Protein AF-A0A1C6P2M8-F1 (afdb_monomer_lite)

pLDDT: mean 95.29, std 4.91, range [61.88, 98.81]

Foldseek 3Di:
DECAQNEQAQPEQDQPECAQYECALHECDQYEDDNYEQAQYEQHNYEDHLYEHHQYEHHQYENALYEQANYECHNYEQELYECHLYEDENYANAYEYEPNHALANYEYAYDAWYWYQDPVGTDTDADVRVQVVNVVRHYHYDYDD

Sequence (145 aa):
MRFFGAELYRSDMQGADLSGADLTSASLVRVNLDDAVLIGAVLDDADLVKASLYGVDAGGPRCRGTRFRGASLLGVDFRGADLTDTVVVENSFKVRVDSRTVVKGLTGSVFAPVEVVTGEGVRVIAGQELARWIAERGGSVRVPS

Secondary structure (DSSP, 8-state):
-B-TT-B-TT-B-TT-B-TT-B-TT-B-TT-B-TT-B-TT-B-TT-B-TT-B-TT-B-SS-B-TT-B-TT-EEEEEE-TT-B-TT-EE-SSEEEEEEETT-B-TT-EEE--S-EEEEETTEEEEE-HHHHHHHHHHTT-EEE---

Radius of gyration: 13.87 Å; chains: 1; bounding box: 39×24×34 Å

Structure (mmCIF, N/CA/C/O backbone):
data_AF-A0A1C6P2M8-F1
#
_entry.id   AF-A0A1C6P2M8-F1
#
loop_
_atom_site.group_PDB
_atom_site.id
_atom_site.type_symbol
_atom_site.label_atom_id
_atom_site.label_alt_id
_atom_site.label_comp_id
_atom_site.label_asym_id
_atom_site.label_entity_id
_atom_site.label_seq_id
_atom_site.pdbx_PDB_ins_code
_atom_site.Cartn_x
_atom_site.Cartn_y
_atom_site.Cartn_z
_atom_site.occupancy
_atom_site.B_iso_or_equiv
_atom_site.auth_seq_id
_atom_site.auth_comp_id
_atom_site.auth_asym_id
_atom_site.auth_atom_id
_atom_site.pdbx_PDB_model_num
ATOM 1 N N . MET A 1 1 ? 1.289 -8.729 -16.773 1.00 84.81 1 MET A N 1
ATOM 2 C CA . MET A 1 1 ? 2.703 -8.400 -17.106 1.00 84.81 1 MET A CA 1
ATOM 3 C C . MET A 1 1 ? 3.609 -8.888 -15.977 1.00 84.81 1 MET A C 1
ATOM 5 O O . MET A 1 1 ? 3.100 -9.048 -14.876 1.00 84.81 1 MET A O 1
ATOM 9 N N . ARG A 1 2 ? 4.900 -9.164 -16.216 1.00 89.19 2 ARG A N 1
ATOM 10 C CA . ARG A 1 2 ? 5.828 -9.638 -15.169 1.00 89.19 2 ARG A CA 1
ATOM 11 C C . ARG A 1 2 ? 7.001 -8.670 -15.015 1.00 89.19 2 ARG A C 1
ATOM 13 O O . ARG A 1 2 ? 7.811 -8.543 -15.924 1.00 89.19 2 ARG A O 1
ATOM 20 N N . PHE A 1 3 ? 7.071 -8.042 -13.851 1.00 87.44 3 PHE A N 1
ATOM 21 C CA . PHE A 1 3 ? 8.094 -7.107 -13.381 1.00 87.44 3 PHE A CA 1
ATOM 22 C C . PHE A 1 3 ? 8.731 -7.602 -12.070 1.00 87.44 3 PHE A C 1
ATOM 24 O O . PHE A 1 3 ? 9.251 -6.812 -11.288 1.00 87.44 3 PHE A O 1
ATOM 31 N N . PHE A 1 4 ? 8.674 -8.912 -11.817 1.00 88.44 4 PHE A N 1
ATOM 32 C CA . PHE A 1 4 ? 9.294 -9.552 -10.660 1.00 88.44 4 PHE A CA 1
ATOM 33 C C . PHE A 1 4 ? 10.752 -9.100 -10.493 1.00 88.44 4 PHE A C 1
ATOM 35 O O . PHE A 1 4 ? 11.559 -9.283 -11.410 1.00 88.44 4 PHE A O 1
ATOM 42 N N . GLY A 1 5 ? 11.077 -8.514 -9.338 1.00 86.75 5 GLY A N 1
ATOM 43 C CA . GLY A 1 5 ? 12.416 -8.005 -9.031 1.00 86.75 5 GLY A CA 1
ATOM 44 C C . GLY A 1 5 ? 12.919 -6.903 -9.972 1.00 86.75 5 GLY A C 1
ATOM 45 O O . GLY A 1 5 ? 14.126 -6.693 -10.065 1.00 86.75 5 GLY A O 1
ATOM 46 N N . ALA A 1 6 ? 12.034 -6.237 -10.719 1.00 90.62 6 ALA A N 1
ATOM 47 C CA . ALA A 1 6 ? 12.435 -5.189 -11.648 1.00 90.62 6 ALA A CA 1
ATOM 48 C C . ALA A 1 6 ? 12.930 -3.942 -10.903 1.00 90.62 6 ALA A C 1
ATOM 50 O O . ALA A 1 6 ? 12.338 -3.515 -9.912 1.00 90.62 6 ALA A O 1
ATOM 51 N N . GLU A 1 7 ? 13.977 -3.318 -11.437 1.00 92.44 7 GLU A N 1
ATOM 52 C CA . GLU A 1 7 ? 14.472 -2.013 -10.999 1.00 92.44 7 GLU A CA 1
ATOM 53 C C . GLU A 1 7 ? 13.866 -0.925 -11.887 1.00 92.44 7 GLU A C 1
ATOM 55 O O . GLU A 1 7 ? 14.316 -0.699 -13.010 1.00 92.44 7 GLU A O 1
ATOM 60 N N . LEU A 1 8 ? 12.821 -0.261 -11.392 1.00 92.44 8 LEU A N 1
ATOM 61 C CA . LEU A 1 8 ? 12.055 0.748 -12.130 1.00 92.44 8 LEU A CA 1
ATOM 62 C C . LEU A 1 8 ? 12.295 2.162 -11.590 1.00 92.44 8 LEU A C 1
ATOM 64 O O . LEU A 1 8 ? 11.515 3.066 -11.870 1.00 92.44 8 LEU A O 1
ATOM 68 N N . TYR A 1 9 ? 13.374 2.382 -10.836 1.00 93.31 9 TYR A N 1
ATOM 69 C CA . TYR A 1 9 ? 13.700 3.655 -10.188 1.00 93.31 9 TYR A CA 1
ATOM 70 C C . TYR A 1 9 ? 13.437 4.891 -11.070 1.00 93.31 9 TYR A C 1
ATOM 72 O O . TYR A 1 9 ? 14.022 5.032 -12.144 1.00 93.31 9 TYR A O 1
ATOM 80 N N . ARG A 1 10 ? 12.598 5.820 -10.578 1.00 92.88 10 ARG A N 1
ATOM 81 C CA . ARG A 1 10 ? 12.192 7.066 -11.272 1.00 92.88 10 ARG A CA 1
ATOM 82 C C . ARG A 1 10 ? 11.533 6.887 -12.646 1.00 92.88 10 ARG A C 1
ATOM 84 O O . ARG A 1 10 ? 11.483 7.846 -13.415 1.00 92.88 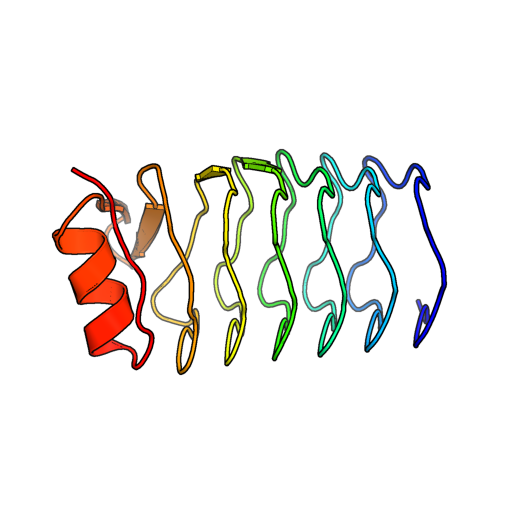10 ARG A O 1
ATOM 91 N N . SER A 1 11 ? 11.037 5.698 -12.962 1.00 96.00 11 SER A N 1
ATOM 92 C CA . SER A 1 11 ? 10.273 5.496 -14.191 1.00 96.00 11 SER A CA 1
ATOM 93 C C . SER A 1 11 ? 8.955 6.260 -14.137 1.00 96.00 11 SER A C 1
ATOM 95 O O . SER A 1 11 ? 8.382 6.468 -13.062 1.00 96.00 11 SER A O 1
ATOM 97 N N . ASP A 1 12 ? 8.478 6.651 -15.312 1.00 97.12 12 ASP A N 1
ATOM 98 C CA . ASP A 1 12 ? 7.146 7.203 -15.486 1.00 97.12 12 ASP A CA 1
ATOM 99 C C . ASP A 1 12 ? 6.210 6.100 -15.984 1.00 97.12 12 ASP A C 1
ATOM 101 O O . ASP A 1 12 ? 6.412 5.535 -17.059 1.00 97.12 12 ASP A O 1
ATOM 105 N N . MET A 1 13 ? 5.236 5.749 -15.152 1.00 97.06 13 MET A N 1
ATOM 106 C CA . MET A 1 13 ? 4.198 4.757 -15.423 1.00 97.06 13 MET A CA 1
ATOM 107 C C . MET A 1 13 ? 2.810 5.372 -15.202 1.00 97.06 13 MET A C 1
ATOM 109 O O . MET A 1 13 ? 1.859 4.657 -14.879 1.00 97.06 13 MET A O 1
ATOM 113 N N . GLN A 1 14 ? 2.695 6.696 -15.365 1.00 98.19 14 GLN A N 1
ATOM 114 C CA . GLN A 1 14 ? 1.426 7.402 -15.249 1.00 98.19 14 GLN A CA 1
ATOM 115 C C . GLN A 1 14 ? 0.375 6.795 -16.186 1.00 98.19 14 GLN A C 1
ATOM 117 O O . GLN A 1 14 ? 0.632 6.584 -17.373 1.00 98.19 14 GLN A O 1
ATOM 122 N N . GLY A 1 15 ? -0.812 6.509 -15.652 1.00 98.12 15 GLY A N 1
ATOM 123 C CA . GLY A 1 15 ? -1.931 5.951 -16.411 1.00 98.12 15 GLY A CA 1
ATOM 124 C C . GLY A 1 15 ? -1.702 4.534 -16.948 1.00 98.12 15 GLY A C 1
ATOM 125 O O . GLY A 1 15 ? -2.485 4.065 -17.774 1.00 98.12 15 GLY A O 1
ATOM 126 N N . ALA A 1 16 ? -0.632 3.847 -16.533 1.00 97.94 16 ALA A N 1
ATOM 127 C CA . ALA A 1 16 ? -0.346 2.501 -17.011 1.00 97.94 16 ALA A CA 1
ATOM 128 C C . ALA A 1 16 ? -1.397 1.500 -16.508 1.00 97.94 16 ALA A C 1
ATOM 130 O O . ALA A 1 16 ? -1.733 1.469 -15.323 1.00 97.94 16 ALA A O 1
ATOM 131 N N . ASP A 1 17 ? -1.862 0.625 -17.401 1.00 98.12 17 ASP A N 1
ATOM 132 C CA . ASP A 1 17 ? -2.638 -0.550 -17.008 1.00 98.12 17 ASP A CA 1
ATOM 133 C C . ASP A 1 17 ? -1.686 -1.677 -16.590 1.00 98.12 17 ASP A C 1
ATOM 135 O O . ASP A 1 17 ? -1.019 -2.315 -17.411 1.00 98.12 17 ASP A O 1
ATOM 139 N N . LEU A 1 18 ? -1.613 -1.896 -15.282 1.00 97.75 18 LEU A N 1
ATOM 140 C CA . LEU A 1 18 ? -0.827 -2.930 -14.622 1.00 97.75 18 LEU A CA 1
ATOM 141 C C . LEU A 1 18 ? -1.749 -3.967 -13.960 1.00 97.75 18 LEU A C 1
ATOM 143 O O . LEU A 1 18 ? -1.340 -4.658 -13.022 1.00 97.75 18 LEU A O 1
ATOM 147 N N . SER A 1 19 ? -2.983 -4.112 -14.453 1.00 98.25 19 SER A N 1
ATOM 148 C CA . SER A 1 19 ? -3.942 -5.090 -13.941 1.00 98.25 19 SER A CA 1
ATOM 149 C C . SER A 1 19 ? -3.359 -6.506 -13.982 1.00 98.25 19 SER A C 1
ATOM 151 O O . SER A 1 19 ? -2.842 -6.973 -15.004 1.00 98.25 19 SER A O 1
ATOM 153 N N . GLY A 1 20 ? -3.402 -7.198 -12.843 1.00 97.94 20 GLY A N 1
ATOM 154 C CA . GLY A 1 20 ? -2.830 -8.536 -12.678 1.00 97.94 20 GLY A CA 1
ATOM 155 C C . GLY A 1 20 ? -1.314 -8.617 -12.898 1.00 97.94 20 GLY A C 1
ATOM 156 O O . GLY A 1 20 ? -0.794 -9.708 -13.146 1.00 97.94 20 GLY A O 1
ATOM 157 N N . ALA A 1 21 ? -0.588 -7.494 -12.879 1.00 98.06 21 ALA A N 1
ATOM 158 C CA . ALA A 1 21 ? 0.861 -7.514 -12.997 1.00 98.06 21 ALA A CA 1
ATOM 159 C C . ALA A 1 21 ? 1.514 -8.141 -11.758 1.00 98.06 21 ALA A C 1
ATOM 161 O O . ALA A 1 21 ? 1.101 -7.899 -10.627 1.00 98.06 21 ALA A O 1
ATOM 162 N N . ASP A 1 22 ? 2.563 -8.922 -11.991 1.00 98.31 22 ASP A N 1
ATOM 163 C CA . ASP A 1 22 ? 3.457 -9.413 -10.946 1.00 98.31 22 ASP A CA 1
ATOM 164 C C . ASP A 1 22 ? 4.609 -8.414 -10.782 1.00 98.31 22 ASP A C 1
ATOM 166 O O . ASP A 1 22 ? 5.496 -8.339 -11.634 1.00 98.31 22 ASP A O 1
ATOM 170 N N . LEU A 1 23 ? 4.546 -7.624 -9.715 1.00 98.06 23 LEU A N 1
ATOM 171 C CA . LEU A 1 23 ? 5.528 -6.646 -9.242 1.00 98.06 23 LEU A CA 1
ATOM 172 C C . LEU A 1 23 ? 6.201 -7.140 -7.947 1.00 98.06 23 LEU A C 1
ATOM 174 O O . LEU A 1 23 ? 6.739 -6.332 -7.187 1.00 98.06 23 LEU A O 1
ATOM 178 N N . THR A 1 24 ? 6.161 -8.446 -7.660 1.00 98.50 24 THR A N 1
ATOM 179 C CA . THR A 1 24 ? 6.754 -8.991 -6.438 1.00 98.50 24 THR A CA 1
ATOM 180 C C . THR A 1 24 ? 8.237 -8.631 -6.359 1.00 98.50 24 THR A C 1
ATOM 182 O O . THR A 1 24 ? 8.992 -8.797 -7.321 1.00 98.50 24 THR A O 1
ATOM 185 N N . SER A 1 25 ? 8.644 -8.110 -5.201 1.00 98.25 25 SER A N 1
ATOM 186 C CA . SER A 1 25 ? 9.998 -7.633 -4.905 1.00 98.25 25 SER A CA 1
ATOM 187 C C . SER A 1 25 ? 10.529 -6.556 -5.863 1.00 98.25 25 SER A C 1
ATOM 189 O O . SER A 1 25 ? 11.737 -6.335 -5.917 1.00 98.25 25 SER A O 1
ATOM 191 N N . ALA A 1 26 ? 9.666 -5.887 -6.636 1.00 98.06 26 ALA A N 1
ATOM 192 C CA . ALA A 1 26 ? 10.087 -4.817 -7.530 1.00 98.06 26 ALA A CA 1
ATOM 193 C C . ALA A 1 26 ? 10.511 -3.565 -6.747 1.00 98.06 26 ALA A C 1
ATOM 195 O O . ALA A 1 26 ? 9.899 -3.177 -5.748 1.00 98.06 26 ALA A O 1
ATOM 196 N N . SER A 1 27 ? 11.538 -2.893 -7.254 1.00 97.94 27 SER A N 1
ATOM 197 C CA . SER A 1 27 ? 11.984 -1.584 -6.795 1.00 97.94 27 SER A CA 1
ATOM 198 C C . SER A 1 27 ? 11.268 -0.511 -7.615 1.00 97.94 27 SER A C 1
ATOM 200 O O . SER A 1 27 ? 11.594 -0.239 -8.772 1.00 97.94 27 SER A O 1
ATOM 202 N N . LEU A 1 28 ? 10.251 0.092 -7.002 1.00 97.44 28 LEU A N 1
ATOM 203 C CA . LEU A 1 28 ? 9.401 1.160 -7.541 1.00 97.44 28 LEU A CA 1
ATOM 204 C C . LEU A 1 28 ? 9.725 2.508 -6.872 1.00 97.44 28 LEU A C 1
ATOM 206 O O . LEU A 1 28 ? 8.892 3.413 -6.769 1.00 97.44 28 LEU A O 1
ATOM 210 N N . VAL A 1 29 ? 10.960 2.655 -6.395 1.00 98.06 29 VAL A N 1
ATOM 211 C CA . VAL A 1 29 ? 11.402 3.836 -5.659 1.00 98.06 29 VAL A CA 1
ATOM 212 C C . VAL A 1 29 ? 11.311 5.074 -6.556 1.00 98.06 29 VAL A C 1
ATOM 214 O O . VAL A 1 29 ? 11.927 5.141 -7.623 1.00 98.06 29 VAL A O 1
ATOM 217 N N . ARG A 1 30 ? 10.578 6.093 -6.090 1.00 97.81 30 ARG A N 1
ATOM 218 C CA . ARG A 1 30 ? 10.319 7.352 -6.816 1.00 97.81 30 ARG A CA 1
ATOM 219 C C . ARG A 1 30 ? 9.645 7.183 -8.185 1.00 97.81 30 ARG A C 1
ATOM 221 O O . ARG A 1 30 ? 9.792 8.067 -9.024 1.00 97.81 30 ARG A O 1
ATOM 228 N N . VAL A 1 31 ? 8.948 6.075 -8.424 1.00 98.25 31 VAL A N 1
ATOM 229 C CA . VAL A 1 31 ? 8.158 5.887 -9.649 1.00 98.25 31 VAL A CA 1
ATOM 230 C C . VAL A 1 31 ? 6.928 6.791 -9.626 1.00 98.25 31 VAL A C 1
ATOM 232 O O . VAL A 1 31 ? 6.337 7.020 -8.567 1.00 98.25 31 VAL A O 1
ATOM 235 N N . ASN A 1 32 ? 6.549 7.296 -10.797 1.00 98.44 32 ASN A N 1
ATOM 236 C CA . ASN A 1 32 ? 5.250 7.918 -11.005 1.00 98.44 32 ASN A CA 1
ATOM 237 C C . ASN A 1 32 ? 4.230 6.849 -11.429 1.00 98.44 32 ASN A C 1
ATOM 239 O O . ASN A 1 32 ? 4.342 6.310 -12.526 1.00 98.44 32 ASN A O 1
ATOM 243 N N . LEU A 1 33 ? 3.277 6.524 -10.556 1.00 98.25 33 LEU A N 1
ATOM 244 C CA . LEU A 1 33 ? 2.140 5.632 -10.821 1.00 98.25 33 LEU A CA 1
ATOM 245 C C . LEU A 1 33 ? 0.816 6.406 -10.821 1.00 98.25 33 LEU A C 1
ATOM 247 O O . LEU A 1 33 ? -0.234 5.788 -10.678 1.00 98.25 33 LEU A O 1
ATOM 251 N N . ASP A 1 34 ? 0.835 7.735 -10.930 1.00 98.50 34 ASP A N 1
ATOM 252 C CA . ASP A 1 34 ? -0.396 8.524 -10.906 1.00 98.50 34 ASP A CA 1
ATOM 253 C C . ASP A 1 34 ? -1.388 8.011 -11.967 1.00 98.50 34 ASP A C 1
ATOM 255 O O . ASP A 1 34 ? -1.008 7.671 -13.086 1.00 98.50 34 ASP A O 1
ATOM 259 N N . ASP A 1 35 ? -2.658 7.894 -11.589 1.00 98.25 35 ASP A N 1
ATOM 260 C CA . ASP A 1 35 ? -3.767 7.392 -12.408 1.00 98.25 35 ASP A CA 1
ATOM 261 C C . ASP A 1 35 ? -3.580 5.965 -12.978 1.00 98.25 35 ASP A C 1
ATOM 263 O O . ASP A 1 35 ? -4.322 5.547 -13.868 1.00 98.25 35 ASP A O 1
ATOM 267 N N . ALA A 1 36 ? -2.601 5.192 -12.492 1.00 98.31 36 ALA A N 1
ATOM 268 C CA . ALA A 1 36 ? -2.389 3.810 -12.921 1.00 98.31 36 ALA A CA 1
ATOM 269 C C . ALA A 1 36 ? -3.501 2.864 -12.429 1.00 98.31 36 ALA A C 1
ATOM 271 O O . ALA A 1 36 ? -4.177 3.113 -11.426 1.00 98.31 36 ALA A O 1
ATOM 272 N N . VAL A 1 37 ? -3.638 1.721 -13.106 1.00 98.44 37 VAL A N 1
ATOM 273 C CA . VAL A 1 37 ? -4.567 0.646 -12.730 1.00 98.44 37 VAL A CA 1
ATOM 274 C C . VAL A 1 37 ? -3.773 -0.547 -12.200 1.00 98.44 37 VAL A C 1
ATOM 276 O O . VAL A 1 37 ? -2.985 -1.148 -12.923 1.00 98.44 37 VAL A O 1
ATOM 279 N N . LEU A 1 38 ? -3.986 -0.905 -10.934 1.00 98.12 38 LEU A N 1
ATOM 280 C CA . LEU A 1 38 ? -3.326 -2.010 -10.220 1.00 98.12 38 LEU A CA 1
ATOM 281 C C . LEU A 1 38 ? -4.318 -3.101 -9.785 1.00 98.12 38 LEU A C 1
ATOM 283 O O . LEU A 1 38 ? -4.058 -3.848 -8.837 1.00 98.12 38 LEU A O 1
ATOM 287 N N . ILE A 1 39 ? -5.467 -3.211 -10.456 1.00 98.12 39 ILE A N 1
ATOM 288 C CA . ILE A 1 39 ? -6.507 -4.189 -10.117 1.00 98.12 39 ILE A CA 1
ATOM 289 C C . ILE A 1 39 ? -5.918 -5.606 -10.130 1.00 98.12 39 ILE A C 1
ATOM 291 O O . ILE A 1 39 ? -5.399 -6.079 -11.142 1.00 98.12 39 ILE A O 1
ATOM 295 N N . GLY A 1 40 ? -5.985 -6.293 -8.988 1.00 97.50 40 GLY A N 1
ATOM 296 C CA . GLY A 1 40 ? -5.451 -7.648 -8.820 1.00 97.50 40 GLY A CA 1
ATOM 297 C C . GLY A 1 40 ? -3.933 -7.796 -9.006 1.00 97.50 40 GLY A C 1
ATOM 298 O O . GLY A 1 40 ? -3.460 -8.925 -9.138 1.00 97.50 40 GLY A O 1
ATOM 299 N N . ALA A 1 41 ? -3.166 -6.701 -9.042 1.00 98.38 41 ALA A N 1
ATOM 300 C CA . ALA A 1 41 ? -1.709 -6.759 -9.122 1.00 98.38 41 ALA A CA 1
ATOM 301 C C . ALA A 1 41 ? -1.096 -7.363 -7.844 1.00 98.38 41 ALA A C 1
ATOM 303 O O . ALA A 1 41 ? -1.661 -7.270 -6.750 1.00 98.38 41 ALA A O 1
ATOM 304 N N . VAL A 1 42 ? 0.081 -7.971 -7.977 1.00 98.69 42 VAL A N 1
ATOM 305 C CA . VAL A 1 42 ? 0.851 -8.535 -6.862 1.00 98.69 42 VAL A CA 1
ATOM 306 C C . VAL A 1 42 ? 2.085 -7.671 -6.638 1.00 98.69 42 VAL A C 1
ATOM 308 O O . VAL A 1 42 ? 2.975 -7.644 -7.472 1.00 98.69 42 VAL A O 1
ATOM 311 N N . LEU A 1 43 ? 2.135 -6.969 -5.512 1.00 98.56 43 LEU A N 1
ATOM 312 C CA . LEU A 1 43 ? 3.209 -6.076 -5.073 1.00 98.56 43 LEU A CA 1
ATOM 313 C C . LEU A 1 43 ? 3.914 -6.599 -3.811 1.00 98.56 43 LEU A C 1
ATOM 315 O O . LEU A 1 43 ? 4.538 -5.822 -3.086 1.00 98.56 43 LEU A O 1
ATOM 319 N N . ASP A 1 44 ? 3.792 -7.896 -3.520 1.00 98.81 44 ASP A N 1
ATOM 320 C CA . ASP A 1 44 ? 4.410 -8.514 -2.343 1.00 98.81 44 ASP A CA 1
ATOM 321 C C . ASP A 1 44 ? 5.907 -8.170 -2.272 1.00 98.81 44 ASP A C 1
ATOM 323 O O . ASP A 1 44 ? 6.631 -8.294 -3.258 1.00 98.81 44 ASP A O 1
ATOM 327 N N . ASP A 1 45 ? 6.358 -7.685 -1.118 1.00 98.62 45 ASP A N 1
ATOM 328 C CA . ASP A 1 45 ? 7.722 -7.226 -0.833 1.00 98.62 45 ASP A CA 1
ATOM 329 C C . ASP A 1 45 ? 8.264 -6.108 -1.750 1.00 98.62 45 ASP A C 1
ATOM 331 O O . ASP A 1 45 ? 9.465 -5.827 -1.736 1.00 98.62 45 ASP A O 1
ATOM 335 N N . ALA A 1 46 ? 7.410 -5.438 -2.532 1.00 98.50 46 ALA A N 1
ATOM 336 C CA . ALA A 1 46 ? 7.818 -4.311 -3.366 1.00 98.50 46 ALA A CA 1
ATOM 337 C C . ALA A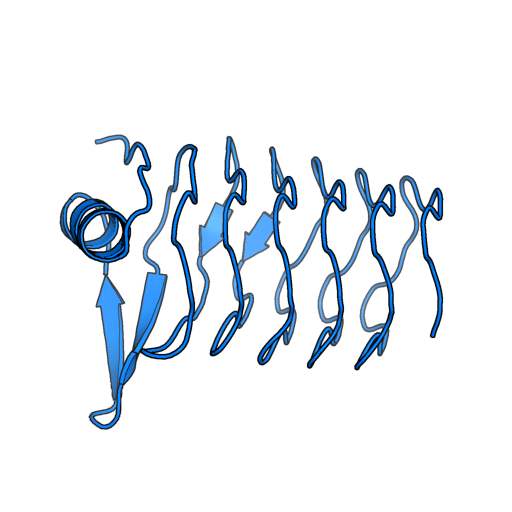 1 46 ? 8.206 -3.075 -2.532 1.00 98.50 46 ALA A C 1
ATOM 339 O O . ALA A 1 46 ? 7.693 -2.831 -1.430 1.00 98.50 46 ALA A O 1
ATOM 340 N N . ASP A 1 47 ? 9.092 -2.253 -3.090 1.00 98.38 47 ASP A N 1
ATOM 341 C CA . ASP A 1 47 ? 9.530 -0.998 -2.486 1.00 98.38 47 ASP A CA 1
ATOM 342 C C . ASP A 1 47 ? 8.998 0.209 -3.270 1.00 98.38 47 ASP A C 1
ATOM 344 O O . ASP A 1 47 ? 9.497 0.531 -4.345 1.00 98.38 47 ASP A O 1
ATOM 348 N N . LEU A 1 48 ? 8.000 0.899 -2.712 1.00 97.94 48 LEU A N 1
ATOM 349 C CA . LEU A 1 48 ? 7.405 2.125 -3.252 1.00 97.94 48 LEU A CA 1
ATOM 350 C C . LEU A 1 48 ? 7.876 3.377 -2.497 1.00 97.94 48 LEU A C 1
ATOM 352 O O . LEU A 1 48 ? 7.147 4.371 -2.405 1.00 97.94 48 LEU A O 1
ATOM 356 N N . VAL A 1 49 ? 9.088 3.370 -1.928 1.00 97.50 49 VAL A N 1
ATOM 357 C CA . VAL A 1 49 ? 9.638 4.552 -1.252 1.00 97.50 49 VAL A CA 1
ATOM 358 C C . VAL A 1 49 ? 9.560 5.778 -2.167 1.00 97.50 49 VAL A C 1
ATOM 360 O O . VAL A 1 49 ? 10.141 5.815 -3.254 1.00 97.50 49 VAL A O 1
ATOM 363 N N . LYS A 1 50 ? 8.879 6.826 -1.691 1.00 97.31 50 LYS A N 1
ATOM 364 C CA . LYS A 1 50 ? 8.693 8.107 -2.395 1.00 97.31 50 LYS A CA 1
ATOM 365 C C . LYS A 1 50 ? 8.030 7.997 -3.776 1.00 97.31 50 LYS A C 1
ATOM 367 O O . LYS A 1 50 ? 8.225 8.898 -4.590 1.00 97.31 50 LYS A O 1
ATOM 372 N N . ALA A 1 51 ? 7.292 6.924 -4.054 1.00 97.88 51 ALA A N 1
ATOM 373 C CA . ALA A 1 51 ? 6.483 6.817 -5.265 1.00 97.88 51 ALA A CA 1
ATOM 374 C C . ALA A 1 51 ? 5.266 7.760 -5.211 1.00 97.88 51 ALA A C 1
ATOM 376 O O . ALA A 1 51 ? 4.766 8.075 -4.126 1.00 97.88 51 ALA A O 1
ATOM 377 N N . SER A 1 52 ? 4.785 8.194 -6.375 1.00 98.12 52 SER A N 1
ATOM 378 C CA . SER A 1 52 ? 3.514 8.915 -6.501 1.00 98.12 52 SER A CA 1
ATOM 379 C C . SER A 1 52 ? 2.423 7.944 -6.939 1.00 98.12 52 SER A C 1
ATOM 381 O O . SER A 1 52 ? 2.637 7.202 -7.892 1.00 98.12 52 SER A O 1
ATOM 383 N N . LEU A 1 53 ? 1.311 7.892 -6.204 1.00 97.31 53 LEU A N 1
ATOM 384 C CA . LEU A 1 53 ? 0.149 7.046 -6.486 1.00 97.31 53 LEU A CA 1
ATOM 385 C C . LEU A 1 53 ? -1.143 7.874 -6.392 1.00 97.31 53 LEU A C 1
ATOM 387 O O . LEU A 1 53 ? -2.104 7.478 -5.735 1.00 97.31 53 LEU A O 1
ATOM 391 N N . TYR A 1 54 ? -1.174 9.067 -6.978 1.00 97.06 54 TYR A N 1
ATOM 392 C CA . TYR A 1 54 ? -2.404 9.853 -7.017 1.00 97.06 54 TYR A CA 1
ATOM 393 C C . TYR A 1 54 ? -3.465 9.140 -7.865 1.00 97.06 54 TYR A C 1
ATOM 395 O O . TYR A 1 54 ? -3.173 8.720 -8.975 1.00 97.06 54 TYR A O 1
ATOM 403 N N . GLY A 1 55 ? -4.690 8.991 -7.355 1.00 96.00 55 GLY A N 1
ATOM 404 C CA . GLY A 1 55 ? -5.831 8.521 -8.154 1.00 96.00 55 GLY A CA 1
ATOM 405 C C . GLY A 1 55 ? -5.761 7.068 -8.644 1.00 96.00 55 GLY A C 1
ATOM 406 O O . GLY A 1 55 ? -6.548 6.687 -9.505 1.00 96.00 55 GLY A O 1
ATOM 407 N N . VAL A 1 56 ? -4.850 6.252 -8.108 1.00 98.00 56 VAL A N 1
ATOM 408 C CA . VAL A 1 56 ? -4.671 4.854 -8.531 1.00 98.00 56 VAL A CA 1
ATOM 409 C C . VAL A 1 56 ? -5.896 3.997 -8.209 1.00 98.00 56 VAL A C 1
ATOM 411 O O . VAL A 1 56 ? -6.357 3.951 -7.062 1.00 98.00 56 VAL A O 1
ATOM 414 N N . ASP A 1 57 ? -6.364 3.239 -9.201 1.00 97.12 57 ASP A N 1
ATOM 415 C CA . ASP A 1 57 ? -7.366 2.189 -9.005 1.00 97.12 57 ASP A CA 1
ATOM 416 C C . ASP A 1 57 ? -6.674 0.872 -8.640 1.00 97.12 57 ASP A C 1
ATOM 418 O O . ASP A 1 57 ? -6.100 0.189 -9.491 1.00 97.12 57 ASP A O 1
ATOM 422 N N . ALA A 1 58 ? -6.706 0.512 -7.358 1.00 93.31 58 ALA A N 1
ATOM 423 C CA . ALA A 1 58 ? -6.119 -0.715 -6.839 1.00 93.31 58 ALA A CA 1
ATOM 424 C C . ALA A 1 58 ? -7.195 -1.589 -6.168 1.00 93.31 58 ALA A C 1
ATOM 426 O O . ALA A 1 58 ? -7.136 -1.919 -4.981 1.00 93.31 58 ALA A O 1
ATOM 427 N N . GLY A 1 59 ? -8.197 -2.007 -6.945 1.00 93.69 59 GLY A N 1
ATOM 428 C CA . GLY A 1 59 ? -9.161 -3.017 -6.510 1.00 93.69 59 GLY A CA 1
ATOM 429 C C . GLY A 1 59 ? -8.508 -4.390 -6.286 1.00 93.69 59 GLY A C 1
ATOM 430 O O . GLY A 1 59 ? -8.115 -5.072 -7.232 1.00 93.69 59 GLY A O 1
ATOM 431 N N . GLY A 1 60 ? -8.425 -4.829 -5.030 1.00 95.31 60 GLY A N 1
ATOM 432 C CA . GLY A 1 60 ? -7.942 -6.160 -4.646 1.00 95.31 60 GLY A CA 1
ATOM 433 C C . GLY A 1 60 ? -6.469 -6.517 -4.923 1.00 95.31 60 GLY A C 1
ATOM 434 O O . GLY A 1 60 ? -6.216 -7.698 -5.176 1.00 95.31 60 GLY A O 1
ATOM 435 N N . PRO A 1 61 ? -5.487 -5.594 -4.903 1.00 97.81 61 PRO A N 1
ATOM 436 C CA . PRO A 1 61 ? -4.084 -5.944 -5.036 1.00 97.81 61 PRO A CA 1
ATOM 437 C C . PRO A 1 61 ? -3.615 -6.725 -3.811 1.00 97.81 61 PRO A C 1
ATOM 439 O O . PRO A 1 61 ? -4.176 -6.632 -2.712 1.00 97.81 61 PRO A O 1
ATOM 442 N 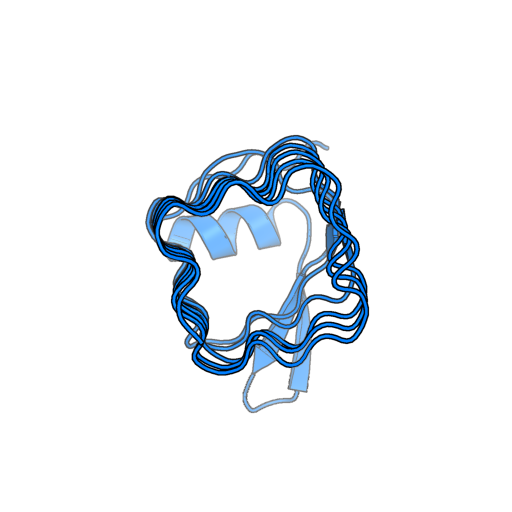N . ARG A 1 62 ? -2.518 -7.451 -3.988 1.00 98.69 62 ARG A N 1
ATOM 443 C CA . ARG A 1 62 ? -1.784 -8.066 -2.888 1.00 98.69 62 ARG A CA 1
ATOM 444 C C . ARG A 1 62 ? -0.529 -7.246 -2.633 1.00 98.69 62 ARG A C 1
ATOM 446 O O . ARG A 1 62 ? 0.307 -7.152 -3.517 1.00 98.69 62 ARG A O 1
ATOM 453 N N . CYS A 1 63 ? -0.420 -6.634 -1.464 1.00 98.38 63 CYS A N 1
ATOM 454 C CA . CYS A 1 63 ? 0.675 -5.738 -1.099 1.00 98.38 63 CYS A CA 1
ATOM 455 C C . CYS A 1 63 ? 1.387 -6.244 0.161 1.00 98.38 63 CYS A C 1
ATOM 457 O O . CYS A 1 63 ? 1.666 -5.467 1.070 1.00 98.38 63 CYS A O 1
ATOM 459 N N . ARG A 1 64 ? 1.625 -7.549 0.300 1.00 98.81 64 ARG A N 1
ATOM 460 C CA . ARG A 1 64 ? 2.158 -8.079 1.563 1.00 98.81 64 ARG A CA 1
ATOM 461 C C . ARG A 1 64 ? 3.591 -7.618 1.768 1.00 98.81 64 ARG A C 1
ATOM 463 O O . ARG A 1 64 ? 4.392 -7.731 0.852 1.00 98.81 64 ARG A O 1
ATOM 470 N N . GLY A 1 65 ? 3.929 -7.079 2.935 1.00 98.62 65 GLY A N 1
ATOM 471 C CA . GLY A 1 65 ? 5.290 -6.591 3.204 1.00 98.62 65 GLY A CA 1
ATOM 472 C C . GLY A 1 65 ? 5.713 -5.360 2.382 1.00 98.62 65 GLY A C 1
ATOM 473 O O . GLY A 1 65 ? 6.850 -4.898 2.511 1.00 98.62 65 GLY A O 1
ATOM 474 N N . THR A 1 66 ? 4.824 -4.796 1.554 1.00 98.56 66 THR A N 1
ATOM 475 C CA . THR A 1 66 ? 5.133 -3.648 0.693 1.00 98.56 66 THR A CA 1
ATOM 476 C C . THR A 1 66 ? 5.471 -2.405 1.519 1.00 98.56 66 THR A C 1
ATOM 478 O O . THR A 1 66 ? 4.822 -2.097 2.529 1.00 98.56 66 THR A O 1
ATOM 481 N N . ARG A 1 67 ? 6.480 -1.646 1.075 1.00 98.19 67 ARG A N 1
ATOM 482 C CA . ARG A 1 67 ? 6.936 -0.422 1.752 1.00 98.19 67 ARG A CA 1
ATOM 483 C C . ARG A 1 67 ? 6.446 0.827 1.025 1.00 98.19 67 ARG A C 1
ATOM 485 O O . ARG A 1 67 ? 6.860 1.093 -0.095 1.00 98.19 67 ARG A O 1
ATOM 492 N N . PHE A 1 68 ? 5.649 1.651 1.702 1.00 97.00 68 PHE A N 1
ATOM 493 C CA . PHE A 1 68 ? 5.117 2.924 1.192 1.00 97.00 68 PHE A CA 1
ATOM 494 C C . PHE A 1 68 ? 5.747 4.141 1.885 1.00 97.00 68 PHE A C 1
ATOM 496 O O . PHE A 1 68 ? 5.085 5.148 2.151 1.00 97.00 68 PHE A O 1
ATOM 503 N N . ARG A 1 69 ? 7.031 4.064 2.255 1.00 96.25 69 ARG A N 1
ATOM 504 C CA . ARG A 1 69 ? 7.670 5.151 3.008 1.00 96.25 69 ARG A CA 1
ATOM 505 C C . ARG A 1 69 ? 7.795 6.416 2.153 1.00 96.25 69 ARG A C 1
ATOM 507 O O . ARG A 1 69 ? 8.480 6.412 1.134 1.00 96.25 69 ARG A O 1
ATOM 514 N N . GLY A 1 70 ? 7.205 7.522 2.593 1.00 95.31 70 GLY A N 1
ATOM 515 C CA . GLY A 1 70 ? 7.260 8.785 1.855 1.00 95.31 70 GLY A CA 1
ATOM 516 C C . GLY A 1 70 ? 6.444 8.797 0.561 1.00 95.31 70 GLY A C 1
ATOM 517 O O . GLY A 1 70 ? 6.607 9.729 -0.220 1.00 95.31 70 GLY A O 1
ATOM 518 N N . ALA A 1 71 ? 5.642 7.760 0.296 1.00 95.94 71 ALA A N 1
ATOM 519 C CA . ALA A 1 71 ? 4.815 7.680 -0.902 1.00 95.94 71 ALA A CA 1
ATOM 520 C C . ALA A 1 71 ? 3.615 8.638 -0.815 1.00 95.94 71 ALA A C 1
ATOM 522 O O . ALA A 1 71 ? 3.134 8.945 0.278 1.00 95.94 71 ALA A O 1
ATOM 523 N N . SER A 1 72 ? 3.108 9.084 -1.963 1.00 95.25 72 SER A N 1
ATOM 524 C CA . SER A 1 72 ? 1.843 9.817 -2.028 1.00 95.25 72 SER A CA 1
ATOM 525 C C . SER A 1 72 ? 0.698 8.846 -2.304 1.00 95.25 72 SER A C 1
ATOM 527 O O . SER A 1 72 ? 0.622 8.328 -3.411 1.00 95.25 72 SER A O 1
ATOM 529 N N . LEU A 1 73 ? -0.182 8.588 -1.330 1.00 94.94 73 LEU A N 1
ATOM 530 C CA . LEU A 1 73 ? -1.329 7.671 -1.470 1.00 94.94 73 LEU A CA 1
ATOM 531 C C . LEU A 1 73 ? -2.649 8.456 -1.456 1.00 94.94 73 LEU A C 1
ATOM 533 O O . LEU A 1 73 ? -3.562 8.183 -0.675 1.00 94.94 73 LEU A O 1
ATOM 537 N N . LEU A 1 74 ? -2.735 9.488 -2.295 1.00 94.69 74 LEU A N 1
ATOM 538 C CA . LEU A 1 74 ? -3.899 10.365 -2.380 1.00 94.69 74 LEU A CA 1
ATOM 539 C C . LEU A 1 74 ? -4.929 9.814 -3.367 1.00 94.69 74 LEU A C 1
ATOM 541 O O . LEU A 1 74 ? -4.699 9.800 -4.568 1.00 94.69 74 LEU A O 1
ATOM 545 N N . GLY A 1 75 ? -6.101 9.430 -2.867 1.00 94.56 75 GLY A N 1
ATOM 546 C CA . GLY A 1 75 ? -7.193 8.939 -3.706 1.00 94.56 75 GLY A CA 1
ATOM 547 C C . GLY A 1 75 ? -7.003 7.507 -4.203 1.00 94.56 75 GLY A C 1
ATOM 548 O O . GLY A 1 75 ? -7.733 7.102 -5.099 1.00 94.56 75 GLY A O 1
ATOM 549 N N . VAL A 1 76 ? -6.069 6.745 -3.621 1.00 96.69 76 VAL A N 1
ATOM 550 C CA . VAL A 1 76 ? -5.885 5.328 -3.960 1.00 96.69 76 VAL A CA 1
ATOM 551 C C . VAL A 1 76 ? -7.079 4.520 -3.468 1.00 96.69 76 VAL A C 1
ATOM 553 O O . VAL A 1 76 ? -7.452 4.599 -2.292 1.00 96.69 76 VAL A O 1
ATOM 556 N N . ASP A 1 77 ? -7.660 3.715 -4.348 1.00 97.50 77 ASP A N 1
ATOM 557 C CA . ASP A 1 77 ? -8.690 2.750 -3.981 1.00 97.50 77 ASP A CA 1
ATOM 558 C C . ASP A 1 77 ? -8.039 1.413 -3.617 1.00 97.50 77 ASP A C 1
ATOM 560 O O . ASP A 1 77 ? -7.560 0.731 -4.501 1.00 97.50 77 ASP A O 1
ATOM 564 N N . PHE A 1 78 ? -8.010 1.046 -2.334 1.00 97.50 78 PHE A N 1
ATOM 565 C CA . PHE A 1 78 ? -7.502 -0.226 -1.795 1.00 97.50 78 PHE A CA 1
ATOM 566 C C . PHE A 1 78 ? -8.634 -1.170 -1.339 1.00 97.50 78 PHE A C 1
ATOM 568 O O . PHE A 1 78 ? -8.456 -2.002 -0.435 1.00 97.50 78 PHE A O 1
ATOM 575 N N . ARG A 1 79 ? -9.841 -1.059 -1.907 1.00 97.69 79 ARG A N 1
ATOM 576 C CA . ARG A 1 79 ? -10.937 -1.986 -1.575 1.00 97.69 79 ARG A CA 1
ATOM 577 C C . ARG A 1 79 ? -10.547 -3.427 -1.891 1.00 97.69 79 ARG A C 1
ATOM 579 O O . ARG A 1 79 ? -10.073 -3.733 -2.981 1.00 97.69 79 ARG A O 1
ATOM 586 N N . GLY A 1 80 ? -10.747 -4.325 -0.927 1.00 97.88 80 GLY A N 1
ATOM 587 C CA . GLY A 1 80 ? -10.340 -5.726 -1.040 1.00 97.88 80 GLY A CA 1
ATOM 588 C C . GLY A 1 80 ? -8.830 -5.979 -1.074 1.00 97.88 80 GLY A C 1
ATOM 589 O O . GLY A 1 80 ? -8.443 -7.126 -1.279 1.00 97.88 80 GLY A O 1
ATOM 590 N N . ALA A 1 81 ? -7.985 -4.958 -0.892 1.00 98.38 81 ALA A N 1
ATOM 591 C CA . ALA A 1 81 ? -6.537 -5.130 -0.884 1.00 98.38 81 ALA A CA 1
ATOM 592 C C . ALA A 1 81 ? -6.064 -5.978 0.305 1.00 98.38 81 ALA A C 1
ATOM 594 O O . ALA A 1 81 ? -6.613 -5.902 1.408 1.00 98.38 81 ALA A O 1
ATOM 595 N N . ASP A 1 82 ? -4.989 -6.730 0.095 1.00 98.75 82 ASP A N 1
ATOM 596 C CA . ASP A 1 82 ? -4.246 -7.383 1.169 1.00 98.75 82 ASP A CA 1
ATOM 597 C C . ASP A 1 82 ? -3.023 -6.531 1.529 1.00 98.75 82 ASP A C 1
ATOM 599 O O . ASP A 1 82 ? -2.012 -6.565 0.832 1.00 98.75 82 ASP A O 1
ATOM 603 N N . LEU A 1 83 ? -3.129 -5.741 2.600 1.00 98.31 83 LEU A N 1
ATOM 604 C CA . LEU A 1 83 ? -2.069 -4.869 3.116 1.00 98.31 83 LEU A CA 1
ATOM 605 C C . LEU A 1 83 ? -1.320 -5.511 4.295 1.00 98.31 83 LEU A C 1
ATOM 607 O O . LEU A 1 83 ? -0.784 -4.795 5.152 1.00 98.31 83 LEU A O 1
ATOM 611 N N . THR A 1 84 ? -1.315 -6.844 4.389 1.00 98.81 84 THR A N 1
ATOM 612 C CA . THR A 1 84 ? -0.644 -7.536 5.489 1.00 98.81 84 THR A CA 1
ATOM 613 C C . THR A 1 84 ? 0.836 -7.174 5.574 1.00 98.81 84 THR A C 1
ATOM 615 O O . THR A 1 84 ? 1.536 -7.143 4.569 1.00 98.81 84 THR A O 1
ATOM 618 N N . ASP A 1 85 ? 1.310 -6.874 6.781 1.00 98.69 85 ASP A N 1
ATOM 619 C CA . ASP A 1 85 ? 2.708 -6.516 7.064 1.00 98.69 85 ASP A CA 1
ATOM 620 C C . ASP A 1 85 ? 3.248 -5.312 6.256 1.00 98.69 85 ASP A C 1
ATOM 622 O O . ASP A 1 85 ? 4.457 -5.083 6.197 1.00 98.69 85 ASP A O 1
ATOM 626 N N . THR A 1 86 ? 2.369 -4.504 5.648 1.00 98.12 86 THR A N 1
ATOM 627 C CA . THR A 1 86 ? 2.776 -3.269 4.959 1.00 98.12 86 THR A CA 1
ATOM 628 C C . THR A 1 86 ? 3.345 -2.239 5.924 1.00 98.12 86 THR A C 1
ATOM 630 O O . THR A 1 86 ? 2.944 -2.138 7.089 1.00 98.12 86 THR A O 1
ATOM 633 N N . VAL A 1 87 ? 4.254 -1.410 5.411 1.00 97.75 87 VAL A N 1
ATOM 634 C CA . VAL A 1 87 ? 4.844 -0.301 6.165 1.00 97.75 87 VAL A CA 1
ATOM 635 C C . VAL A 1 87 ? 4.442 1.023 5.530 1.00 97.75 87 VAL A C 1
ATOM 637 O O . VAL A 1 87 ? 4.900 1.372 4.441 1.00 97.75 87 VAL A O 1
ATOM 640 N N . VAL A 1 88 ? 3.628 1.795 6.245 1.00 95.19 88 VAL A N 1
ATOM 641 C CA . VAL A 1 88 ? 3.129 3.110 5.830 1.00 95.19 88 VAL A CA 1
ATOM 642 C C . VAL A 1 88 ? 3.733 4.186 6.728 1.00 95.19 88 VAL A C 1
ATOM 644 O O . VAL A 1 88 ? 3.184 4.531 7.761 1.00 95.19 88 VAL A O 1
ATOM 647 N N . VAL A 1 89 ? 4.887 4.745 6.362 1.00 94.19 89 VAL A N 1
ATOM 648 C CA . VAL A 1 89 ? 5.575 5.794 7.149 1.00 94.19 89 VAL A CA 1
ATOM 649 C C . VAL A 1 89 ? 5.738 7.065 6.316 1.00 94.19 89 VAL A C 1
ATOM 651 O O . VAL A 1 89 ? 5.979 6.960 5.120 1.00 94.19 89 VAL A O 1
ATOM 654 N N . GLU A 1 90 ? 5.628 8.254 6.918 1.00 90.06 90 GLU A N 1
ATOM 655 C CA . GLU A 1 90 ? 5.898 9.544 6.239 1.00 90.06 90 GLU A CA 1
ATOM 656 C C . GLU A 1 90 ? 5.075 9.777 4.943 1.00 90.06 90 GLU A C 1
ATOM 658 O O . GLU A 1 90 ? 5.516 10.506 4.063 1.00 90.06 90 GLU A O 1
ATOM 663 N N . ASN A 1 91 ? 3.900 9.156 4.793 1.00 86.25 91 ASN A N 1
ATOM 664 C CA . ASN A 1 91 ? 3.080 9.216 3.573 1.00 86.25 91 ASN A CA 1
ATOM 665 C C . ASN A 1 91 ? 1.805 10.054 3.757 1.00 86.25 91 ASN A C 1
ATOM 667 O O . ASN A 1 91 ? 1.371 10.325 4.880 1.00 86.25 91 ASN A O 1
ATOM 671 N N . SER A 1 92 ? 1.186 10.427 2.636 1.00 85.94 92 SER A N 1
ATOM 672 C CA . SER A 1 92 ? -0.188 10.928 2.605 1.00 85.94 92 SER A CA 1
A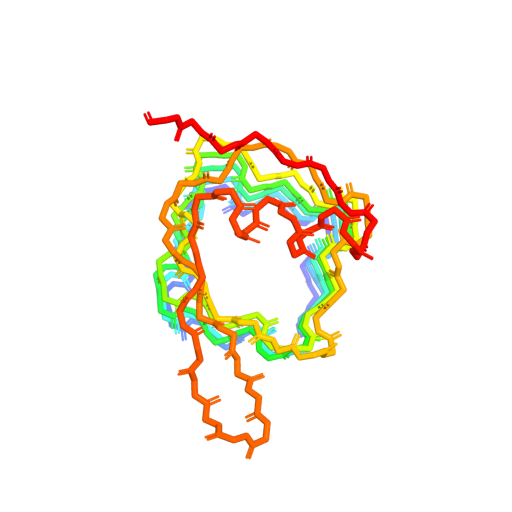TOM 673 C C . SER A 1 92 ? -1.155 9.746 2.484 1.00 85.94 92 SER A C 1
ATOM 675 O O . SER A 1 92 ? -1.324 9.204 1.400 1.00 85.94 92 SER A O 1
ATOM 677 N N . PHE A 1 93 ? -1.797 9.329 3.581 1.00 85.56 93 PHE A N 1
ATOM 678 C CA . PHE A 1 93 ? -2.639 8.123 3.612 1.00 85.56 93 PHE A CA 1
ATOM 679 C C . PHE A 1 93 ? -4.129 8.441 3.413 1.00 85.56 93 PHE A C 1
ATOM 681 O O . PHE A 1 93 ? -4.956 8.171 4.284 1.00 85.56 93 PHE A O 1
ATOM 688 N N . LYS A 1 94 ? -4.495 9.044 2.276 1.00 92.81 94 LYS A N 1
ATOM 689 C CA . LYS A 1 94 ? -5.899 9.357 1.961 1.00 92.81 94 LYS A CA 1
ATOM 690 C C . LYS A 1 94 ? -6.447 8.333 0.975 1.00 92.81 94 LYS A C 1
ATOM 692 O O . LYS A 1 94 ? -6.517 8.593 -0.224 1.00 92.81 94 LYS A O 1
ATOM 697 N N . VAL A 1 95 ? -6.830 7.176 1.497 1.00 95.69 95 VAL A N 1
ATOM 698 C CA . VAL A 1 95 ? -7.203 6.007 0.691 1.00 95.69 95 VAL A CA 1
ATOM 699 C C . VAL A 1 95 ? -8.657 5.603 0.905 1.00 95.69 95 VAL A C 1
ATOM 701 O O . VAL A 1 95 ? -9.286 5.994 1.893 1.00 95.69 95 VAL A O 1
ATOM 704 N N . ARG A 1 96 ? -9.176 4.782 -0.008 1.00 97.50 96 ARG A N 1
ATOM 705 C CA . ARG A 1 96 ? -10.460 4.097 0.138 1.00 97.50 96 ARG A CA 1
ATOM 706 C C . ARG A 1 96 ? -10.241 2.620 0.452 1.00 97.50 96 ARG A C 1
ATOM 708 O O . ARG A 1 96 ? -9.411 1.976 -0.170 1.00 97.50 96 ARG A O 1
ATOM 715 N N . VAL A 1 97 ? -10.976 2.075 1.411 1.00 97.38 97 VAL A N 1
ATOM 716 C CA . VAL A 1 97 ? -10.922 0.663 1.830 1.00 97.38 97 VAL A CA 1
ATOM 717 C C . VAL A 1 97 ? -12.338 0.127 2.018 1.00 97.38 97 VAL A C 1
ATOM 719 O O . VAL A 1 97 ? -13.299 0.893 2.030 1.00 97.38 97 VAL A O 1
ATOM 722 N N . ASP A 1 98 ? -12.500 -1.183 2.173 1.00 97.31 98 ASP A N 1
ATOM 723 C CA . ASP A 1 98 ? -13.788 -1.788 2.528 1.00 97.31 98 ASP A CA 1
ATOM 724 C C . ASP A 1 98 ? -13.634 -2.863 3.613 1.00 97.31 98 ASP A C 1
ATOM 726 O O . ASP A 1 98 ? -12.573 -3.043 4.217 1.00 97.31 98 ASP A O 1
ATOM 730 N N . SER A 1 99 ? -14.716 -3.590 3.894 1.00 95.00 99 SER A N 1
ATOM 731 C CA . SER A 1 99 ? -14.705 -4.669 4.879 1.00 95.00 99 SER A CA 1
ATOM 732 C C . SER A 1 99 ? -13.738 -5.806 4.534 1.00 95.00 99 SER A C 1
ATOM 734 O O . SER A 1 99 ? -13.298 -6.487 5.461 1.00 95.00 99 SER A O 1
ATOM 736 N N . ARG A 1 100 ? -13.401 -5.993 3.249 1.00 96.81 100 ARG A N 1
ATOM 737 C CA . ARG A 1 100 ? -12.527 -7.057 2.734 1.00 96.81 100 ARG A CA 1
ATOM 738 C C . ARG A 1 100 ? -11.050 -6.670 2.776 1.00 96.81 100 ARG A C 1
ATOM 740 O O . ARG A 1 100 ? -10.214 -7.563 2.717 1.00 96.81 100 ARG A O 1
ATOM 747 N N . THR A 1 101 ? -10.728 -5.380 2.892 1.00 98.06 101 THR A N 1
ATOM 748 C CA . THR A 1 101 ? -9.342 -4.921 3.024 1.00 98.06 101 THR A CA 1
ATOM 749 C C . THR A 1 101 ? -8.697 -5.498 4.292 1.00 98.06 101 THR A C 1
ATOM 751 O O . THR A 1 101 ? -9.196 -5.312 5.411 1.00 98.06 101 THR A O 1
ATOM 754 N N . VAL A 1 102 ? -7.572 -6.194 4.117 1.00 98.62 102 VAL A N 1
ATOM 755 C CA . VAL A 1 102 ? -6.795 -6.826 5.193 1.00 98.62 102 VAL A CA 1
ATOM 756 C C . VAL A 1 102 ? -5.668 -5.891 5.612 1.00 98.62 102 VAL A C 1
ATOM 758 O O . VAL A 1 102 ? -4.913 -5.427 4.769 1.00 98.62 102 VAL A O 1
ATOM 761 N N . VAL A 1 103 ? -5.531 -5.628 6.914 1.00 98.19 103 VAL A N 1
ATOM 762 C CA . VAL A 1 103 ? -4.477 -4.754 7.478 1.00 98.19 103 VAL A CA 1
ATOM 763 C C . VAL A 1 103 ? -3.711 -5.417 8.626 1.00 98.19 103 VAL A C 1
ATOM 765 O O . VAL A 1 103 ? -3.085 -4.752 9.448 1.00 98.19 103 VAL A O 1
ATOM 768 N N . LYS A 1 104 ? -3.763 -6.748 8.709 1.00 98.62 104 LYS A N 1
ATOM 769 C CA . LYS A 1 104 ? -3.060 -7.512 9.743 1.00 98.62 104 LYS A CA 1
ATOM 770 C C . LYS A 1 104 ? -1.554 -7.261 9.646 1.00 98.62 104 LYS A C 1
ATOM 772 O O . LYS A 1 104 ? -0.981 -7.485 8.591 1.00 98.62 104 LYS A O 1
ATOM 777 N N . GLY A 1 105 ? -0.920 -6.830 10.730 1.00 98.50 105 GLY A N 1
ATOM 778 C CA . GLY A 1 105 ? 0.510 -6.523 10.765 1.00 98.50 105 GLY A CA 1
ATOM 779 C C . GLY A 1 105 ? 0.904 -5.219 10.066 1.00 98.50 105 GLY 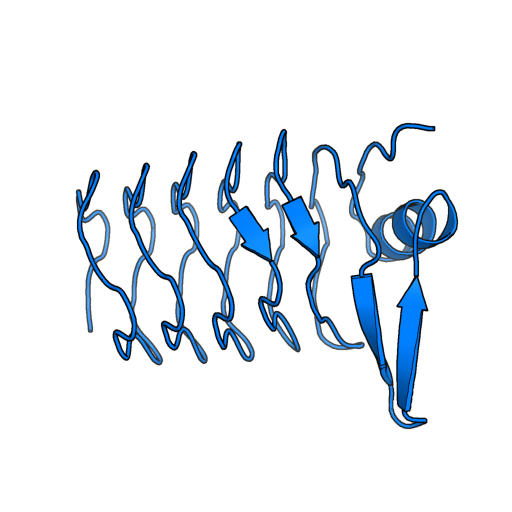A C 1
ATOM 780 O O . GLY A 1 105 ? 2.079 -4.871 10.072 1.00 98.50 105 GLY A O 1
ATOM 781 N N . LEU A 1 106 ? -0.050 -4.460 9.509 1.00 97.88 106 LEU A N 1
ATOM 782 C CA . LEU A 1 106 ? 0.222 -3.136 8.946 1.00 97.88 106 LEU A CA 1
ATOM 783 C C . LEU A 1 106 ? 0.809 -2.232 10.033 1.00 97.88 106 LEU A C 1
ATOM 785 O O . LEU A 1 106 ? 0.221 -2.099 11.109 1.00 97.88 106 LEU A O 1
ATOM 789 N N . THR A 1 107 ? 1.943 -1.587 9.753 1.00 97.38 107 THR A N 1
ATOM 790 C CA . THR A 1 107 ? 2.608 -0.681 10.699 1.00 97.38 107 THR A CA 1
ATOM 791 C C . THR A 1 107 ? 2.953 0.677 10.109 1.00 97.38 107 THR A C 1
ATOM 793 O O . THR A 1 107 ? 3.016 0.863 8.896 1.00 97.38 107 THR A O 1
ATOM 796 N N . GLY A 1 108 ? 3.218 1.646 10.989 1.00 94.62 108 GLY A N 1
ATOM 797 C CA . GLY A 1 108 ? 3.808 2.926 10.615 1.00 94.62 108 GLY A CA 1
ATOM 798 C C . GLY A 1 108 ? 3.085 4.122 11.218 1.00 94.62 108 GLY A C 1
ATOM 799 O O . GLY A 1 108 ? 2.739 4.126 12.399 1.00 94.62 108 GLY A O 1
ATOM 800 N N . SER A 1 109 ? 2.909 5.162 10.415 1.00 91.75 109 SER A N 1
ATOM 801 C CA . SER A 1 109 ? 2.246 6.412 10.760 1.00 91.75 109 SER A CA 1
ATOM 802 C C . SER A 1 109 ? 1.301 6.823 9.639 1.00 91.75 109 SER A C 1
ATOM 804 O O . SER A 1 109 ? 1.750 6.983 8.502 1.00 91.75 109 SER A O 1
ATOM 806 N N . VAL A 1 110 ? 0.033 7.051 9.965 1.00 87.00 110 VAL A N 1
ATOM 807 C CA . VAL A 1 110 ? -0.964 7.518 8.997 1.00 87.00 110 VAL A CA 1
ATOM 808 C C . VAL A 1 110 ? -1.444 8.912 9.372 1.00 87.00 110 VAL A C 1
ATOM 810 O O . VAL A 1 110 ? -1.700 9.214 10.538 1.00 87.00 110 VAL A O 1
ATOM 813 N N . PHE A 1 111 ? -1.548 9.756 8.354 1.00 79.88 111 PHE A N 1
ATOM 814 C CA . PHE A 1 111 ? -2.042 11.120 8.437 1.00 79.88 111 PHE A CA 1
ATOM 815 C C . PHE A 1 111 ? -3.093 11.268 7.343 1.00 79.88 111 PHE A C 1
ATOM 817 O O . PHE A 1 111 ? -2.837 10.835 6.220 1.00 79.88 111 PHE A O 1
ATOM 824 N N . ALA A 1 112 ? -4.213 11.914 7.672 1.00 83.31 112 ALA A N 1
ATOM 825 C CA . ALA A 1 112 ? -5.431 12.056 6.865 1.00 83.31 112 ALA A CA 1
ATOM 826 C C . ALA A 1 112 ? -6.521 10.995 7.135 1.00 83.31 112 ALA A C 1
ATOM 828 O O . ALA A 1 112 ? -6.238 9.900 7.625 1.00 83.31 112 ALA A O 1
ATOM 829 N N . PRO A 1 113 ? -7.793 11.351 6.869 1.00 89.81 113 PRO A N 1
ATOM 830 C CA . PRO A 1 113 ? -8.899 10.411 6.919 1.00 89.81 113 PRO A CA 1
ATOM 831 C C . PRO A 1 113 ? -8.806 9.322 5.846 1.00 89.81 113 PRO A C 1
ATOM 833 O O . PRO A 1 113 ? -8.325 9.559 4.737 1.00 89.81 113 PRO A 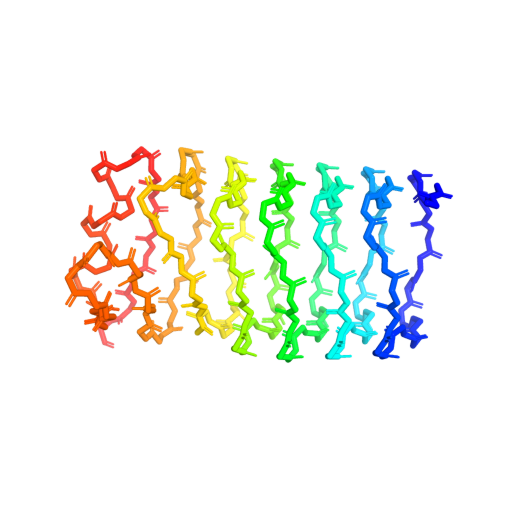O 1
ATOM 836 N N . VAL A 1 114 ? -9.389 8.170 6.162 1.00 94.38 114 VAL A N 1
ATOM 837 C CA . VAL A 1 114 ? -9.627 7.053 5.245 1.00 94.38 114 VAL A CA 1
ATOM 838 C C . VAL A 1 114 ? -11.121 6.949 4.958 1.00 94.38 114 VAL A C 1
ATOM 840 O O . VAL A 1 114 ? -11.952 7.097 5.857 1.00 94.38 114 VAL A O 1
ATOM 843 N N . GLU A 1 115 ? -11.466 6.676 3.706 1.00 97.38 115 GLU A N 1
ATOM 844 C CA . GLU A 1 115 ? -12.832 6.368 3.294 1.00 97.38 115 GLU A CA 1
ATOM 845 C C . GLU A 1 115 ? -13.082 4.863 3.406 1.00 97.38 115 GLU A C 1
ATOM 847 O O . GLU A 1 115 ? -12.457 4.063 2.717 1.00 97.38 115 GLU A O 1
ATOM 852 N N . VAL A 1 116 ? -14.017 4.457 4.256 1.00 97.25 116 VAL A N 1
ATOM 853 C CA . VAL A 1 116 ? -14.454 3.069 4.404 1.00 97.25 116 VAL A CA 1
ATOM 854 C C . VAL A 1 116 ? -15.777 2.890 3.673 1.00 97.25 116 VAL A C 1
ATOM 856 O O . VAL A 1 116 ? -16.797 3.459 4.064 1.00 97.25 116 VAL A O 1
ATOM 859 N N . VAL A 1 117 ? -15.769 2.079 2.621 1.00 97.12 117 VAL A N 1
ATOM 860 C CA . VAL A 1 117 ? -16.973 1.688 1.889 1.00 97.12 117 VAL A CA 1
ATOM 861 C C . VAL A 1 117 ? -17.658 0.537 2.614 1.00 97.12 117 VAL A C 1
ATOM 863 O O . VAL A 1 117 ? -17.050 -0.496 2.905 1.00 97.12 117 VAL A O 1
ATOM 866 N N . THR A 1 118 ? -18.940 0.721 2.896 1.00 94.19 118 THR A N 1
ATOM 867 C CA . THR A 1 118 ? -19.826 -0.259 3.523 1.00 94.19 118 THR A CA 1
ATOM 868 C C . THR A 1 118 ? -21.027 -0.522 2.612 1.00 94.19 118 THR A C 1
ATOM 870 O O . THR A 1 118 ? -21.212 0.149 1.597 1.00 94.19 118 THR A O 1
ATOM 873 N N . GLY A 1 119 ? -21.877 -1.489 2.970 1.00 90.12 119 GLY A N 1
ATOM 874 C CA . GLY A 1 119 ? -23.150 -1.698 2.266 1.00 90.12 119 GLY A CA 1
ATOM 875 C C . GLY A 1 119 ? -24.134 -0.524 2.391 1.00 90.12 119 GLY A C 1
ATOM 876 O O . GLY A 1 119 ? -25.074 -0.442 1.611 1.00 90.12 119 GLY A O 1
ATOM 877 N N . GLU A 1 120 ? -23.912 0.385 3.345 1.00 91.25 120 GLU A N 1
ATOM 878 C CA . GLU A 1 120 ? -24.774 1.539 3.640 1.00 91.25 120 GLU A CA 1
ATOM 879 C C . GLU A 1 120 ? -24.252 2.851 3.024 1.00 91.25 120 GLU A C 1
ATOM 881 O O . GLU A 1 120 ? -24.939 3.868 3.071 1.00 91.25 120 GLU A O 1
ATOM 886 N N . GLY A 1 121 ? -23.043 2.851 2.445 1.00 94.75 121 GLY A N 1
ATOM 887 C CA . GLY A 1 121 ? -22.433 4.029 1.826 1.00 94.75 121 GLY A CA 1
ATOM 888 C C . GLY A 1 121 ? -20.940 4.170 2.128 1.00 94.75 121 GLY A C 1
ATOM 889 O O . GLY A 1 121 ? -20.229 3.186 2.322 1.00 94.75 121 GLY A O 1
ATOM 890 N N . VAL A 1 122 ? -20.450 5.413 2.150 1.00 96.69 122 VAL A N 1
ATOM 891 C CA . VAL A 1 122 ? -19.048 5.740 2.454 1.00 96.69 122 VAL A CA 1
ATOM 892 C C . VAL A 1 122 ? -18.974 6.447 3.803 1.00 96.69 122 VAL A C 1
ATOM 894 O O . VAL A 1 122 ? -19.610 7.482 4.000 1.00 96.69 122 VAL A O 1
ATOM 897 N N . ARG A 1 123 ? -18.171 5.910 4.724 1.00 96.31 123 ARG A N 1
ATOM 898 C CA . ARG A 1 123 ? -17.855 6.532 6.016 1.00 96.31 123 ARG A CA 1
ATOM 899 C C . ARG A 1 123 ? -16.422 7.034 6.006 1.00 96.31 123 ARG A C 1
ATOM 901 O O . ARG A 1 123 ? -15.515 6.307 5.625 1.00 96.31 123 ARG A O 1
ATOM 908 N N . VAL A 1 124 ? -16.206 8.250 6.481 1.00 96.38 124 VAL A N 1
ATOM 909 C CA . VAL A 1 124 ? -14.868 8.825 6.631 1.00 96.38 124 VAL A CA 1
ATOM 910 C C . VAL A 1 124 ? -14.412 8.626 8.074 1.00 96.38 124 VAL A C 1
ATOM 912 O O . VAL A 1 124 ? -15.117 9.055 8.983 1.00 96.38 124 VAL A O 1
ATOM 915 N N . ILE A 1 125 ? -13.265 7.976 8.289 1.00 94.75 125 ILE A N 1
ATOM 916 C CA . ILE A 1 125 ? -12.687 7.743 9.624 1.00 94.75 125 ILE A CA 1
ATOM 917 C C . ILE A 1 125 ? -11.304 8.388 9.735 1.00 94.75 125 ILE A C 1
ATOM 919 O O . ILE A 1 125 ? -10.526 8.361 8.782 1.00 94.75 125 ILE A O 1
ATOM 923 N N . ALA A 1 126 ? -10.978 8.972 10.888 1.00 92.75 126 ALA A N 1
ATOM 924 C CA . ALA A 1 126 ? -9.709 9.675 11.110 1.00 92.75 126 ALA A CA 1
ATOM 925 C C . ALA A 1 126 ? -9.234 9.574 12.565 1.00 92.75 126 ALA A C 1
ATOM 927 O O . ALA A 1 126 ? -9.963 9.122 13.448 1.00 92.75 126 ALA A O 1
ATOM 928 N N . GLY A 1 127 ? -8.007 10.025 12.841 1.00 91.62 127 GLY A N 1
ATOM 929 C CA . GLY A 1 127 ? -7.520 10.151 14.215 1.00 91.62 127 GLY A CA 1
ATOM 930 C C . GLY A 1 127 ? -7.522 8.816 14.972 1.00 91.62 127 GLY A C 1
ATOM 931 O O . GLY A 1 127 ? -7.145 7.767 14.446 1.00 91.62 127 GLY A O 1
ATOM 932 N N . GLN A 1 128 ? -8.001 8.857 16.214 1.00 91.88 128 GLN A N 1
ATOM 933 C CA . GLN A 1 128 ? -8.126 7.686 17.089 1.00 91.88 128 GLN A CA 1
ATOM 934 C C . GLN A 1 128 ? -9.087 6.617 16.548 1.00 91.88 128 GLN A C 1
ATOM 936 O O . GLN A 1 128 ? -8.901 5.431 16.812 1.00 91.88 128 GLN A O 1
ATOM 941 N N . GLU A 1 129 ? -10.105 7.014 15.785 1.00 94.50 129 GLU A N 1
ATOM 942 C CA . GLU A 1 129 ? -11.047 6.079 15.168 1.00 94.50 129 GLU A CA 1
ATOM 943 C C . GLU A 1 129 ? -10.355 5.231 14.097 1.00 94.50 129 GLU A C 1
ATOM 945 O O . GLU A 1 129 ? -10.505 4.011 14.087 1.00 94.50 129 GLU A O 1
ATOM 950 N N . LEU A 1 130 ? -9.533 5.863 13.252 1.00 93.69 130 LEU A N 1
ATOM 951 C CA . LEU A 1 130 ? -8.709 5.161 12.268 1.00 93.69 130 LEU A CA 1
ATOM 952 C C . LEU A 1 130 ? -7.699 4.227 12.950 1.00 93.69 130 LEU A C 1
ATOM 954 O O . LEU A 1 130 ? -7.583 3.064 12.566 1.00 93.69 130 LEU A O 1
ATOM 958 N N . ALA A 1 131 ? -7.012 4.706 13.992 1.00 94.06 131 ALA A N 1
ATOM 959 C CA . ALA A 1 131 ? -6.077 3.883 14.760 1.00 94.06 131 ALA A CA 1
ATOM 960 C C . ALA A 1 131 ? -6.760 2.630 15.332 1.00 94.06 131 ALA A C 1
ATOM 962 O O . ALA A 1 131 ? -6.228 1.525 15.221 1.00 94.06 131 ALA A O 1
ATOM 963 N N . ARG A 1 132 ? -7.966 2.790 15.894 1.00 95.62 132 ARG A N 1
ATOM 964 C CA . ARG A 1 132 ? -8.764 1.685 16.432 1.00 95.62 132 ARG A CA 1
ATOM 965 C C . ARG A 1 132 ? -9.211 0.713 15.343 1.00 95.62 132 ARG A C 1
ATOM 967 O O . ARG A 1 132 ? -9.043 -0.486 15.527 1.00 95.62 132 ARG A O 1
ATOM 974 N N . TRP A 1 133 ? -9.711 1.210 14.211 1.00 95.12 133 TRP A N 1
ATOM 975 C CA . TRP A 1 133 ? -10.126 0.368 13.082 1.00 95.12 133 TRP A CA 1
ATOM 976 C C . TRP A 1 133 ? -8.977 -0.516 12.576 1.00 95.12 133 TRP A C 1
ATOM 978 O O . TRP A 1 133 ? -9.179 -1.695 12.288 1.00 95.12 133 TRP A O 1
ATOM 988 N N . ILE A 1 134 ? -7.758 0.033 12.514 1.00 96.00 134 ILE A N 1
ATOM 989 C CA . ILE A 1 134 ? -6.554 -0.722 12.142 1.00 96.00 134 ILE A CA 1
ATOM 990 C C . ILE A 1 134 ? -6.194 -1.742 13.235 1.00 96.00 134 ILE A C 1
ATOM 992 O O . ILE A 1 134 ? -5.925 -2.903 12.921 1.00 96.00 134 ILE A O 1
ATOM 996 N N . ALA A 1 135 ? -6.228 -1.340 14.509 1.00 97.19 135 ALA A N 1
ATOM 997 C CA . ALA A 1 135 ? -5.886 -2.197 15.646 1.00 97.19 135 ALA A CA 1
ATOM 998 C C . ALA A 1 135 ? -6.824 -3.404 15.800 1.00 97.19 135 ALA A C 1
ATOM 1000 O O . ALA A 1 135 ? -6.361 -4.531 15.967 1.00 97.19 135 ALA A O 1
ATOM 1001 N N . GLU A 1 136 ? -8.136 -3.199 15.664 1.00 97.50 136 GLU A N 1
ATOM 1002 C CA . GLU A 1 136 ? -9.151 -4.265 15.693 1.00 97.50 136 GLU A CA 1
ATOM 1003 C C . GLU A 1 136 ? -8.961 -5.289 14.561 1.00 97.50 136 GLU A C 1
ATOM 1005 O O . GLU A 1 136 ? -9.396 -6.434 14.669 1.00 97.50 136 GLU A O 1
ATOM 1010 N N . ARG A 1 137 ? -8.267 -4.896 13.488 1.00 97.62 137 ARG A N 1
ATOM 1011 C CA . ARG A 1 137 ? -7.927 -5.736 12.330 1.00 97.62 137 ARG A CA 1
ATOM 1012 C C . ARG A 1 137 ? -6.488 -6.264 12.365 1.00 97.62 137 ARG A C 1
ATOM 1014 O O . ARG A 1 137 ? -6.010 -6.824 11.379 1.00 97.62 137 ARG A O 1
ATOM 1021 N N . GLY A 1 138 ? -5.807 -6.119 13.502 1.00 98.12 138 GLY A N 1
ATOM 1022 C CA . GLY A 1 138 ? -4.479 -6.672 13.753 1.00 98.12 138 GLY A CA 1
ATOM 1023 C C . GLY A 1 138 ? -3.314 -5.837 13.221 1.00 98.12 138 GLY A C 1
ATOM 1024 O O . GLY A 1 138 ? -2.203 -6.358 13.171 1.00 98.12 138 GLY A O 1
ATOM 1025 N N . GLY A 1 139 ? -3.539 -4.592 12.801 1.00 97.94 139 GLY A N 1
ATOM 1026 C CA . GLY A 1 139 ? -2.474 -3.636 12.491 1.00 97.94 139 GLY A CA 1
ATOM 1027 C C . GLY A 1 139 ? -2.102 -2.768 13.699 1.00 97.94 139 GLY A C 1
ATOM 1028 O O . GLY A 1 139 ? -2.726 -2.834 14.754 1.00 97.94 139 GLY A O 1
ATOM 1029 N N . SER A 1 140 ? -1.085 -1.924 13.558 1.00 96.25 140 SER A N 1
ATOM 1030 C CA . SER A 1 140 ? -0.658 -0.979 14.592 1.00 96.25 140 SER A CA 1
ATOM 1031 C C . SER A 1 140 ? -0.004 0.249 13.967 1.00 96.25 140 SER A C 1
ATOM 1033 O O . SER A 1 140 ? 1.129 0.201 13.490 1.00 96.25 140 SER A O 1
ATOM 1035 N N . VAL A 1 141 ? -0.709 1.379 13.981 1.00 94.50 141 VAL A N 1
ATOM 1036 C CA . VAL A 1 141 ? -0.205 2.648 13.443 1.00 94.50 141 VAL A CA 1
ATOM 1037 C C . VAL A 1 141 ? -0.185 3.731 14.505 1.00 94.50 141 VAL A C 1
ATOM 1039 O O . VAL A 1 141 ? -1.015 3.768 15.412 1.00 94.50 141 VAL A O 1
ATOM 1042 N N . ARG A 1 142 ? 0.747 4.669 14.353 1.00 92.19 142 ARG A N 1
ATOM 1043 C CA . ARG A 1 142 ? 0.700 5.951 15.050 1.00 92.19 142 ARG A CA 1
ATOM 1044 C C . ARG A 1 142 ? -0.155 6.927 14.253 1.00 92.19 142 ARG A C 1
ATOM 1046 O O . ARG A 1 142 ? 0.041 7.079 13.050 1.00 92.19 142 ARG A O 1
ATOM 1053 N N . VAL A 1 143 ? -1.049 7.626 14.938 1.00 84.56 143 VAL A N 1
ATOM 1054 C CA . VAL A 1 143 ? -1.810 8.743 14.371 1.00 84.56 143 VAL A CA 1
ATOM 1055 C C . VAL A 1 143 ? -1.468 9.977 15.195 1.00 84.56 143 VAL A C 1
ATOM 1057 O O . VAL A 1 143 ? -1.903 10.062 16.345 1.00 84.56 143 VAL A O 1
ATOM 1060 N N . PRO A 1 144 ? -0.603 10.871 14.689 1.00 76.44 144 PRO A N 1
ATOM 1061 C CA . PRO A 1 144 ? -0.227 12.072 15.427 1.00 76.44 144 PRO A CA 1
ATOM 1062 C C . PRO A 1 144 ? -1.426 12.994 15.640 1.00 76.44 144 PRO A C 1
ATOM 1064 O O . PRO A 1 144 ? -2.325 13.053 14.800 1.00 76.44 144 PRO A O 1
ATOM 1067 N N . SER A 1 145 ? -1.432 13.641 16.806 1.00 61.88 145 SER A N 1
ATOM 1068 C CA . SER A 1 145 ? -2.438 14.613 17.250 1.00 61.88 145 SER A CA 1
ATOM 1069 C C . SER A 1 145 ? -2.457 15.868 16.396 1.00 61.88 145 SER A C 1
ATOM 1071 O O . SER A 1 145 ? -1.338 16.335 16.078 1.00 61.88 145 SER A O 1
#